Protein AF-A0A225DT98-F1 (afdb_monomer)

Nearest PDB 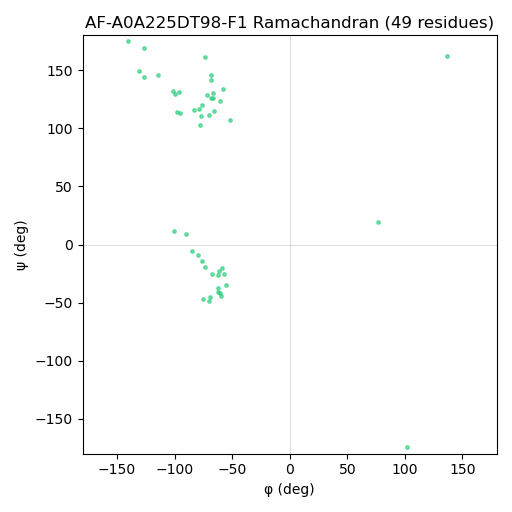structures (foldseek):
  6tut-assembly1_P  TM=3.166E-01  e=6.451E+00  Saccharomyces cerevisiae S288C

Structure (mmCIF, N/CA/C/O backbone):
data_AF-A0A225DT98-F1
#
_entry.id   AF-A0A225DT98-F1
#
loop_
_atom_site.group_PDB
_atom_site.id
_atom_site.type_symbol
_atom_site.label_atom_id
_atom_site.label_alt_id
_atom_site.label_comp_id
_atom_site.label_asym_id
_atom_site.label_entity_id
_atom_site.label_seq_id
_atom_site.pdbx_PDB_ins_code
_atom_site.Cartn_x
_atom_site.Cartn_y
_atom_site.Cartn_z
_atom_site.occupancy
_atom_site.B_iso_or_equiv
_atom_site.auth_seq_id
_atom_site.auth_comp_id
_atom_site.auth_asym_id
_atom_site.auth_atom_id
_atom_site.pdbx_PDB_model_num
ATOM 1 N N . MET A 1 1 ? 9.687 -25.430 2.631 1.00 46.09 1 MET A N 1
ATOM 2 C CA . MET A 1 1 ? 9.284 -24.026 2.859 1.00 46.09 1 MET A CA 1
ATOM 3 C C . MET A 1 1 ? 10.169 -23.171 1.966 1.00 46.09 1 MET A C 1
ATOM 5 O O . MET A 1 1 ? 11.380 -23.290 2.088 1.00 46.09 1 MET A O 1
ATOM 9 N N . VAL A 1 2 ? 9.613 -22.435 1.000 1.00 54.62 2 VAL A N 1
ATOM 10 C CA . VAL A 1 2 ? 10.409 -21.578 0.103 1.00 54.62 2 VAL A CA 1
ATOM 11 C C . VAL A 1 2 ? 10.399 -20.169 0.678 1.00 54.62 2 VAL A C 1
ATOM 13 O O . VAL A 1 2 ? 9.348 -19.537 0.735 1.00 54.62 2 VAL A O 1
ATOM 16 N N . THR A 1 3 ? 11.551 -19.681 1.123 1.00 61.34 3 THR A N 1
ATOM 17 C CA . THR A 1 3 ? 11.718 -18.275 1.498 1.00 61.34 3 THR A CA 1
ATOM 18 C C . THR A 1 3 ? 11.862 -17.478 0.205 1.00 61.34 3 THR A C 1
ATOM 20 O O . THR A 1 3 ? 12.898 -17.545 -0.450 1.00 61.34 3 THR A O 1
ATOM 23 N N . ALA A 1 4 ? 10.805 -16.785 -0.219 1.00 64.81 4 ALA A N 1
ATOM 24 C CA . ALA A 1 4 ? 10.846 -15.987 -1.440 1.00 64.81 4 ALA A CA 1
ATOM 25 C C . ALA A 1 4 ? 11.745 -14.759 -1.230 1.00 64.81 4 ALA A C 1
ATOM 27 O O . ALA A 1 4 ? 11.408 -13.850 -0.472 1.00 64.81 4 ALA A O 1
ATOM 28 N N . VAL A 1 5 ? 12.893 -14.736 -1.906 1.00 69.06 5 VAL A N 1
ATOM 29 C CA . VAL A 1 5 ? 13.797 -13.581 -1.949 1.00 69.06 5 VAL A CA 1
ATOM 30 C C . VAL A 1 5 ? 13.486 -12.786 -3.217 1.00 69.06 5 VAL A C 1
ATOM 32 O O . VAL A 1 5 ? 13.375 -13.363 -4.297 1.00 69.06 5 VAL A O 1
ATOM 35 N N . ALA A 1 6 ? 13.313 -11.468 -3.104 1.00 76.06 6 ALA A N 1
ATOM 36 C CA . ALA A 1 6 ? 13.169 -10.605 -4.275 1.00 76.06 6 ALA A CA 1
ATOM 37 C C . ALA A 1 6 ? 14.556 -10.338 -4.881 1.00 76.06 6 ALA A C 1
ATOM 39 O O . ALA A 1 6 ? 15.403 -9.743 -4.216 1.00 76.06 6 ALA A O 1
ATOM 40 N N . VAL A 1 7 ? 14.777 -10.780 -6.119 1.00 85.81 7 VAL A N 1
ATOM 41 C CA . VAL A 1 7 ? 16.032 -10.576 -6.858 1.00 85.81 7 VAL A CA 1
ATOM 42 C C . VAL A 1 7 ? 15.838 -9.435 -7.855 1.00 85.81 7 VAL A C 1
ATOM 44 O O . VAL A 1 7 ? 14.839 -9.417 -8.569 1.00 85.81 7 VAL A O 1
ATOM 47 N N . TRP A 1 8 ? 16.787 -8.501 -7.884 1.00 90.56 8 TRP A N 1
ATOM 48 C CA . TRP A 1 8 ? 16.806 -7.338 -8.773 1.00 90.56 8 TRP A CA 1
ATOM 49 C C . TRP A 1 8 ? 18.144 -7.307 -9.517 1.00 90.56 8 TRP A C 1
ATOM 51 O O . TRP A 1 8 ? 19.174 -7.665 -8.946 1.00 90.56 8 TRP A O 1
ATOM 61 N N . ASP A 1 9 ? 18.131 -6.889 -10.778 1.00 94.25 9 ASP A N 1
ATOM 62 C CA . ASP A 1 9 ? 19.325 -6.687 -11.613 1.00 94.25 9 ASP A CA 1
ATOM 63 C C . ASP A 1 9 ? 20.043 -5.354 -11.322 1.00 94.25 9 ASP A C 1
ATOM 65 O O . ASP A 1 9 ? 21.162 -5.125 -11.776 1.00 94.25 9 ASP A O 1
ATOM 69 N N . HIS A 1 10 ? 19.420 -4.493 -10.518 1.00 94.31 10 HIS A N 1
ATOM 70 C CA . HIS A 1 10 ? 19.942 -3.217 -10.047 1.00 94.31 10 HIS A CA 1
ATOM 71 C C . HIS A 1 10 ? 19.564 -2.981 -8.576 1.00 94.31 10 HIS A C 1
ATOM 73 O O . HIS A 1 10 ? 18.839 -3.764 -7.960 1.00 94.31 10 HIS A O 1
ATOM 79 N N . ARG A 1 11 ? 20.064 -1.889 -7.984 1.00 94.69 11 ARG A N 1
ATOM 80 C CA . ARG A 1 11 ? 19.625 -1.453 -6.653 1.00 94.69 11 ARG A CA 1
ATOM 81 C C . ARG A 1 11 ? 18.259 -0.772 -6.786 1.00 94.69 11 ARG A C 1
ATOM 83 O O . ARG A 1 11 ? 18.235 0.338 -7.317 1.00 94.69 11 ARG A O 1
ATOM 90 N N . PRO A 1 12 ? 17.167 -1.371 -6.283 1.00 92.31 12 PRO A N 1
ATOM 91 C CA . PRO A 1 12 ? 15.844 -0.801 -6.470 1.00 92.31 12 PRO A CA 1
ATOM 92 C C . PRO A 1 12 ? 15.695 0.505 -5.694 1.00 92.31 12 PRO A C 1
ATOM 94 O O . PRO A 1 12 ? 16.227 0.680 -4.589 1.00 92.31 12 PRO A O 1
ATOM 97 N N . THR A 1 13 ? 14.931 1.412 -6.278 1.00 91.62 13 THR A N 1
ATOM 98 C CA . THR A 1 13 ? 14.473 2.643 -5.646 1.00 91.62 13 THR A CA 1
ATOM 99 C C . THR A 1 13 ? 13.368 2.352 -4.618 1.00 91.62 13 THR A C 1
ATOM 101 O O . THR A 1 13 ? 12.728 1.296 -4.657 1.00 91.62 13 THR A O 1
ATOM 104 N N . PRO A 1 14 ? 13.098 3.276 -3.676 1.00 87.12 14 PRO A N 1
ATOM 105 C CA . PRO A 1 14 ? 11.983 3.126 -2.740 1.00 87.12 14 PRO A CA 1
ATOM 106 C C . PRO A 1 14 ? 10.621 2.917 -3.420 1.00 87.12 14 PRO A C 1
ATOM 108 O O . PRO A 1 14 ? 9.800 2.156 -2.908 1.00 87.12 14 PRO A O 1
ATOM 111 N N . ASP A 1 15 ? 10.402 3.553 -4.572 1.00 85.31 15 ASP A N 1
ATOM 112 C CA . ASP A 1 15 ? 9.161 3.435 -5.338 1.00 85.31 15 ASP A CA 1
ATOM 113 C C . ASP A 1 15 ? 9.004 2.045 -5.960 1.00 85.31 15 ASP A C 1
ATOM 115 O O . ASP A 1 15 ? 7.961 1.418 -5.798 1.00 85.31 15 ASP A O 1
ATOM 119 N N . GLU A 1 16 ? 10.057 1.504 -6.575 1.00 88.62 16 GLU A N 1
ATOM 120 C CA . GLU A 1 16 ? 10.040 0.150 -7.147 1.00 88.62 16 GLU A CA 1
ATOM 121 C C . GLU A 1 16 ? 9.808 -0.923 -6.077 1.00 88.62 16 GLU A C 1
ATOM 123 O O . GLU A 1 16 ? 9.086 -1.898 -6.298 1.00 88.62 16 GLU A O 1
ATOM 128 N N . LEU A 1 17 ? 10.375 -0.731 -4.882 1.00 87.12 17 LEU A N 1
ATOM 129 C CA . LEU A 1 17 ? 10.115 -1.610 -3.743 1.00 87.12 17 LEU A CA 1
ATOM 130 C C . LEU A 1 17 ? 8.642 -1.585 -3.322 1.00 87.12 17 LEU A C 1
ATOM 132 O O . LEU A 1 17 ? 8.091 -2.633 -2.972 1.00 87.12 17 LEU A O 1
ATOM 136 N N . LEU A 1 18 ? 8.011 -0.409 -3.325 1.00 83.50 18 LEU A N 1
ATOM 137 C CA . LEU A 1 18 ? 6.601 -0.257 -2.984 1.00 83.50 18 LEU A CA 1
ATOM 138 C C . LEU A 1 18 ? 5.704 -0.855 -4.072 1.00 83.50 18 LEU A C 1
ATOM 140 O O . LEU A 1 18 ? 4.842 -1.673 -3.755 1.00 83.50 18 LEU A O 1
ATOM 144 N N . ASP A 1 19 ? 5.950 -0.533 -5.338 1.00 84.88 19 ASP A N 1
ATOM 145 C CA . ASP A 1 19 ? 5.169 -1.037 -6.470 1.00 84.88 19 ASP A CA 1
ATOM 146 C C . ASP A 1 19 ? 5.239 -2.571 -6.544 1.00 84.88 19 ASP A C 1
ATOM 148 O O . ASP A 1 19 ? 4.216 -3.245 -6.682 1.00 84.88 19 ASP A O 1
ATOM 152 N N . ALA A 1 20 ? 6.419 -3.159 -6.321 1.00 86.94 20 ALA A N 1
ATOM 153 C CA . ALA A 1 20 ? 6.577 -4.610 -6.276 1.00 86.94 20 ALA A CA 1
ATOM 154 C C . ALA A 1 20 ? 5.889 -5.270 -5.066 1.00 86.94 20 ALA A C 1
ATOM 156 O O . ALA A 1 20 ? 5.582 -6.463 -5.120 1.00 86.94 20 ALA A O 1
ATOM 157 N N . ARG A 1 21 ? 5.679 -4.552 -3.953 1.00 84.12 21 ARG A N 1
ATOM 158 C CA . ARG A 1 21 ? 4.877 -5.039 -2.814 1.00 84.12 21 ARG A CA 1
ATOM 159 C C . ARG A 1 21 ? 3.390 -4.983 -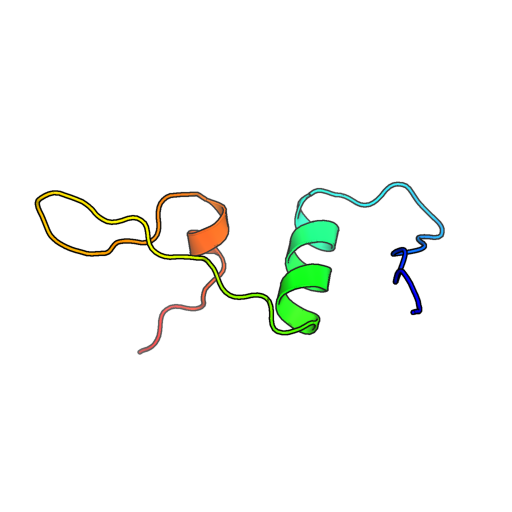3.140 1.00 84.12 21 ARG A C 1
ATOM 161 O O . ARG A 1 21 ? 2.701 -5.981 -2.946 1.00 84.12 21 ARG A O 1
ATOM 168 N N . LEU A 1 22 ? 2.924 -3.862 -3.686 1.00 83.81 22 LEU A N 1
ATOM 169 C CA . LEU A 1 22 ? 1.532 -3.671 -4.097 1.00 83.81 22 LEU A CA 1
ATOM 170 C C . LEU A 1 22 ? 1.113 -4.701 -5.157 1.00 83.81 22 LEU A C 1
ATOM 172 O O . LEU A 1 22 ? 0.080 -5.345 -5.008 1.00 83.81 22 LEU A O 1
ATOM 176 N N . ALA A 1 23 ? 1.954 -4.957 -6.165 1.00 83.81 23 ALA A N 1
ATOM 177 C CA . ALA A 1 23 ? 1.711 -5.986 -7.183 1.00 83.81 23 ALA A CA 1
ATOM 178 C C . ALA A 1 23 ? 1.611 -7.413 -6.606 1.00 83.81 23 ALA A C 1
ATOM 180 O O . ALA A 1 23 ? 1.000 -8.290 -7.211 1.00 83.81 23 ALA A O 1
ATOM 181 N N . ARG A 1 24 ? 2.194 -7.652 -5.424 1.00 83.88 24 ARG A N 1
ATOM 182 C CA . ARG A 1 24 ? 2.098 -8.919 -4.683 1.00 83.88 24 ARG A CA 1
ATOM 183 C C . ARG A 1 24 ? 0.908 -8.968 -3.718 1.00 83.88 24 ARG A C 1
ATOM 185 O O . ARG A 1 24 ? 0.818 -9.902 -2.927 1.00 83.88 24 ARG A O 1
ATOM 192 N N . GLY A 1 25 ? 0.009 -7.987 -3.782 1.00 83.25 25 GLY A N 1
ATOM 193 C CA . GLY A 1 25 ? -1.181 -7.911 -2.938 1.00 83.25 25 GLY A CA 1
ATOM 194 C C . GLY A 1 25 ? -0.895 -7.443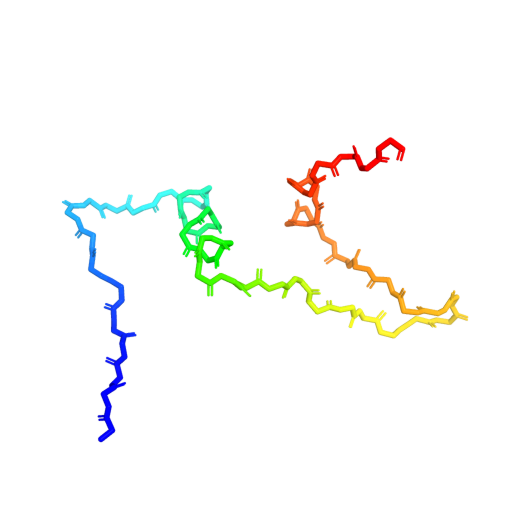 -1.514 1.00 83.25 25 GLY A C 1
ATOM 195 O O . GLY A 1 25 ? -1.690 -7.705 -0.619 1.00 83.25 25 GLY A O 1
ATOM 196 N N . TRP A 1 26 ? 0.244 -6.786 -1.273 1.00 83.31 26 TRP A N 1
ATOM 197 C CA . TRP A 1 26 ? 0.473 -6.147 0.019 1.00 83.31 26 TRP A CA 1
ATOM 198 C C . TRP A 1 26 ? -0.498 -4.978 0.205 1.00 83.31 26 TRP A C 1
ATOM 200 O O . TRP A 1 26 ? -0.591 -4.103 -0.656 1.00 83.31 26 TRP A O 1
ATOM 210 N N . GLU A 1 27 ? -1.163 -4.938 1.357 1.00 78.12 27 GLU A N 1
ATOM 211 C CA . GLU A 1 27 ? -2.030 -3.841 1.774 1.00 78.12 27 GLU A CA 1
ATOM 212 C C . GLU A 1 27 ? -1.445 -3.146 3.004 1.00 78.12 27 GLU A C 1
ATOM 214 O O . GLU A 1 27 ? -0.819 -3.774 3.865 1.00 78.12 27 GLU A O 1
ATOM 219 N N . ALA A 1 28 ? -1.646 -1.832 3.093 1.00 76.31 28 ALA A N 1
ATOM 220 C CA . ALA A 1 28 ? -1.203 -1.076 4.249 1.00 76.31 28 ALA A CA 1
ATOM 221 C C . ALA A 1 28 ? -2.026 -1.472 5.483 1.00 76.31 28 ALA A C 1
ATOM 223 O O . ALA A 1 28 ? -3.253 -1.400 5.476 1.00 76.31 28 ALA A O 1
ATOM 224 N N . THR A 1 29 ? -1.346 -1.861 6.559 1.00 75.69 29 THR A N 1
ATOM 225 C CA . THR A 1 29 ? -1.997 -2.158 7.836 1.00 75.69 29 THR A CA 1
ATOM 226 C C . THR A 1 29 ? -2.482 -0.866 8.485 1.00 75.69 29 THR A C 1
ATOM 228 O O . THR A 1 29 ? -1.715 0.089 8.643 1.00 75.69 29 THR A O 1
ATOM 231 N N . THR A 1 30 ? -3.752 -0.831 8.877 1.00 77.25 30 THR A N 1
ATOM 232 C CA . THR A 1 30 ? -4.290 0.271 9.671 1.00 77.25 30 THR A CA 1
ATOM 233 C C . THR A 1 30 ? -3.679 0.265 11.068 1.00 77.25 30 THR A C 1
ATOM 235 O O . THR A 1 30 ? -3.427 -0.776 11.669 1.00 77.25 30 THR A O 1
ATOM 238 N N . THR A 1 31 ? -3.410 1.456 11.590 1.00 79.12 31 THR A N 1
ATOM 239 C CA . THR A 1 31 ? -2.993 1.652 12.977 1.00 79.12 31 THR A CA 1
ATOM 240 C C . THR A 1 31 ? -4.202 2.084 13.788 1.00 79.12 31 THR A C 1
ATOM 242 O O . THR A 1 31 ? -4.885 3.036 13.407 1.00 79.12 31 THR A O 1
ATOM 245 N N . ALA A 1 32 ? -4.446 1.419 14.914 1.00 80.69 32 ALA A N 1
ATOM 246 C CA . ALA A 1 32 ? -5.489 1.831 15.842 1.00 80.69 32 ALA A CA 1
ATOM 247 C C . ALA A 1 32 ? -5.132 3.178 16.481 1.00 80.69 32 ALA A C 1
ATOM 249 O O . ALA A 1 32 ? -4.053 3.344 17.057 1.00 80.69 32 ALA A O 1
ATOM 250 N N . THR A 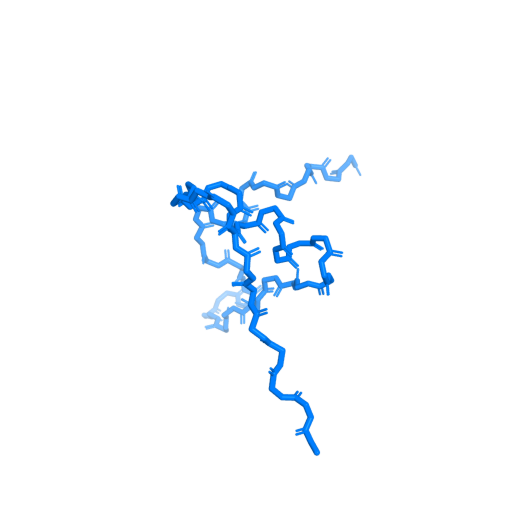1 33 ? -6.042 4.145 16.390 1.00 82.06 33 THR A N 1
ATOM 251 C CA . THR A 1 33 ? -5.914 5.455 17.039 1.00 82.06 33 THR A CA 1
ATOM 252 C C . THR A 1 33 ? -7.143 5.770 17.882 1.00 82.06 33 THR A C 1
ATOM 254 O O . THR A 1 33 ? -8.172 5.107 17.779 1.00 82.06 33 THR A O 1
ATOM 257 N N . VAL A 1 34 ? -7.064 6.824 18.701 1.00 79.06 34 VAL A N 1
ATOM 258 C CA . VAL A 1 34 ? -8.204 7.313 19.503 1.00 79.06 34 VAL A CA 1
ATOM 259 C C . VAL A 1 34 ? -9.418 7.713 18.655 1.00 79.06 34 VAL A C 1
ATOM 261 O O . VAL A 1 3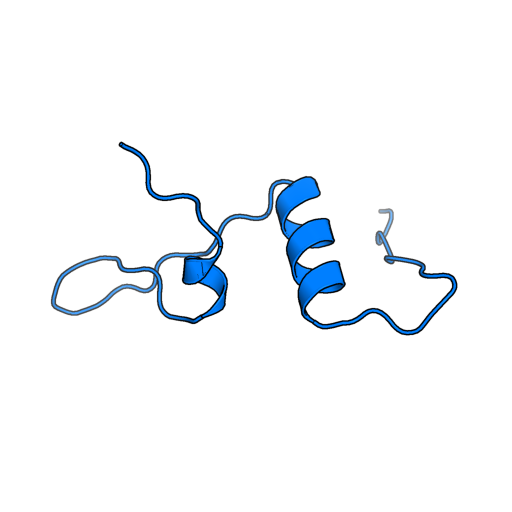4 ? -10.532 7.735 19.165 1.00 79.06 34 VAL A O 1
ATOM 264 N N . ASN A 1 35 ? -9.213 7.989 17.363 1.00 82.06 35 ASN A N 1
ATOM 265 C CA 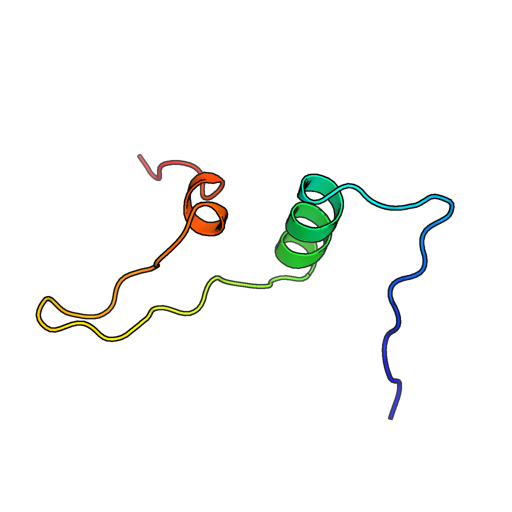. ASN A 1 35 ? -10.261 8.334 16.400 1.00 82.06 35 ASN A CA 1
ATOM 266 C C . ASN A 1 35 ? -10.665 7.141 15.510 1.00 82.06 35 ASN A C 1
ATOM 268 O O . ASN A 1 35 ? -11.349 7.334 14.507 1.00 82.06 35 ASN A O 1
ATOM 272 N N . GLY A 1 36 ? -10.226 5.926 15.850 1.00 81.50 36 GLY A N 1
ATOM 273 C CA . GLY A 1 36 ? -10.417 4.714 15.054 1.00 81.50 36 GLY A CA 1
ATOM 274 C C . GLY A 1 36 ? -9.178 4.302 14.256 1.00 81.50 36 GLY A C 1
ATOM 275 O O . GLY A 1 36 ? -8.091 4.867 14.402 1.00 81.50 36 GLY A O 1
ATOM 276 N N . ASP A 1 37 ? -9.339 3.280 13.425 1.00 78.44 37 ASP A N 1
ATOM 277 C CA . ASP A 1 37 ? -8.263 2.704 12.621 1.00 78.44 37 ASP A CA 1
ATOM 278 C C . ASP A 1 37 ? -7.935 3.596 11.417 1.00 78.44 37 ASP A C 1
ATOM 280 O O . ASP A 1 37 ? -8.788 3.833 10.560 1.00 78.44 37 ASP A O 1
ATOM 284 N N . ILE A 1 38 ? -6.690 4.076 11.323 1.00 76.00 38 ILE A N 1
ATOM 285 C CA . ILE A 1 38 ? -6.233 4.908 10.199 1.00 76.00 38 ILE A CA 1
ATOM 286 C C . ILE A 1 38 ? -4.910 4.413 9.620 1.00 76.00 38 ILE A C 1
ATOM 288 O O . ILE A 1 38 ? -4.059 3.870 10.323 1.00 76.00 38 ILE A O 1
ATOM 292 N N . ILE A 1 39 ? -4.709 4.617 8.319 1.00 72.44 39 ILE A N 1
ATOM 293 C CA . ILE A 1 39 ? -3.435 4.314 7.661 1.00 72.44 39 ILE A CA 1
ATOM 294 C C . ILE A 1 39 ? -2.484 5.498 7.879 1.00 72.44 39 ILE 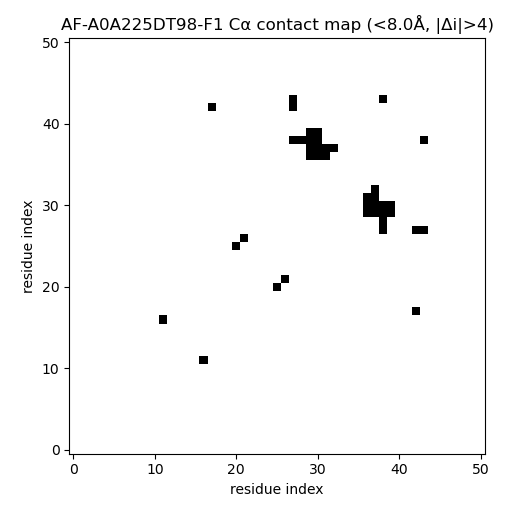A C 1
ATOM 296 O O . ILE A 1 39 ? -2.737 6.604 7.403 1.00 72.44 39 ILE A O 1
ATOM 300 N N . LEU A 1 40 ? -1.380 5.266 8.590 1.00 66.19 40 LEU A N 1
ATOM 301 C CA . LEU A 1 40 ? -0.362 6.278 8.870 1.00 66.19 40 LEU A CA 1
ATOM 302 C C . LEU A 1 40 ? 0.809 6.144 7.882 1.00 66.19 40 LEU A C 1
ATOM 304 O O . LEU A 1 40 ? 1.546 5.162 7.925 1.00 66.19 40 LEU A O 1
ATOM 308 N N . GLY A 1 41 ? 1.019 7.140 7.013 1.00 59.66 41 GLY A N 1
ATOM 309 C CA . GLY A 1 41 ? 2.287 7.312 6.287 1.00 59.66 41 GLY A CA 1
ATOM 310 C C . GLY A 1 41 ? 2.181 7.655 4.798 1.00 59.66 41 GLY A C 1
ATOM 311 O O . GLY A 1 41 ? 1.166 7.427 4.150 1.00 59.66 41 GLY A O 1
ATOM 312 N N . HIS A 1 42 ? 3.290 8.160 4.242 1.00 54.72 42 HIS A N 1
ATOM 313 C CA . HIS A 1 42 ? 3.455 8.495 2.818 1.00 54.72 42 HIS A CA 1
ATOM 314 C C . HIS A 1 42 ? 3.201 7.296 1.880 1.00 54.72 42 HIS A C 1
ATOM 316 O O . HIS A 1 42 ? 2.753 7.478 0.752 1.00 54.72 42 HIS A O 1
ATOM 322 N N . ALA A 1 43 ? 3.387 6.061 2.369 1.00 51.34 43 ALA A N 1
ATOM 323 C CA . ALA A 1 43 ? 3.038 4.834 1.646 1.00 51.34 43 ALA A CA 1
ATOM 324 C C . ALA A 1 43 ? 1.529 4.718 1.337 1.00 51.34 43 ALA A C 1
ATOM 326 O O . ALA A 1 43 ? 1.156 4.110 0.338 1.00 51.34 43 ALA A O 1
ATOM 327 N N . ALA A 1 44 ? 0.663 5.347 2.143 1.00 54.47 44 ALA A N 1
ATOM 328 C CA . ALA A 1 44 ? -0.777 5.418 1.894 1.00 54.47 44 ALA A CA 1
ATOM 329 C C . ALA A 1 44 ? -1.139 6.377 0.745 1.00 54.47 44 ALA A C 1
ATOM 331 O O . ALA A 1 44 ? -2.227 6.287 0.184 1.00 54.47 44 ALA A O 1
ATOM 332 N N . CYS A 1 45 ? -0.244 7.300 0.371 1.00 56.50 45 CYS A N 1
ATOM 333 C CA . CYS A 1 45 ? -0.539 8.342 -0.613 1.00 56.50 45 CYS A CA 1
ATOM 334 C C . CYS A 1 45 ? -0.547 7.841 -2.068 1.00 56.50 45 CYS A C 1
ATOM 336 O O . CYS A 1 45 ? -1.050 8.556 -2.931 1.00 56.50 45 CYS A O 1
ATOM 338 N N . ARG A 1 46 ? -0.026 6.636 -2.358 1.00 59.44 46 ARG A N 1
ATOM 339 C CA . ARG A 1 46 ? -0.147 6.003 -3.688 1.00 59.44 46 ARG A CA 1
ATOM 340 C C . ARG A 1 46 ? -1.451 5.224 -3.886 1.00 59.44 46 ARG A C 1
ATOM 342 O O . ARG A 1 46 ? -1.704 4.768 -4.997 1.00 59.44 46 ARG A O 1
ATOM 349 N N . VAL A 1 47 ? -2.295 5.085 -2.858 1.00 55.03 47 VAL A N 1
ATOM 350 C CA . VAL A 1 47 ? -3.642 4.530 -3.039 1.00 55.03 47 VAL A CA 1
ATOM 351 C C . VAL A 1 47 ? -4.426 5.528 -3.903 1.00 55.03 47 VAL A C 1
ATOM 353 O O . VAL A 1 47 ? -4.617 6.668 -3.469 1.00 55.03 47 VAL A O 1
ATOM 356 N N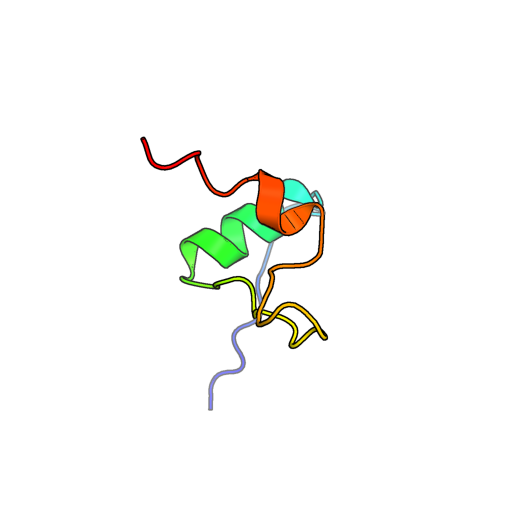 . PRO A 1 48 ? -4.847 5.176 -5.134 1.00 48.41 48 PRO A N 1
ATOM 357 C CA . PRO A 1 48 ? -5.603 6.098 -5.966 1.00 48.41 48 PRO A CA 1
ATOM 358 C C . PRO A 1 48 ? -6.870 6.506 -5.217 1.00 48.41 48 PRO A C 1
ATOM 360 O O . PRO A 1 48 ? -7.554 5.664 -4.629 1.00 48.41 48 PRO A O 1
ATOM 363 N N . ARG A 1 49 ? -7.160 7.813 -5.223 1.00 47.09 49 ARG A N 1
ATOM 364 C CA . ARG A 1 49 ? -8.396 8.385 -4.680 1.00 47.09 49 ARG A CA 1
ATOM 365 C C . ARG A 1 49 ? -9.559 7.612 -5.302 1.00 47.09 49 ARG A C 1
ATOM 367 O O . ARG A 1 49 ? -9.813 7.762 -6.494 1.00 47.09 49 ARG A O 1
ATOM 374 N N . ARG A 1 50 ? -10.227 6.753 -4.528 1.00 44.00 50 ARG A N 1
ATOM 375 C CA . ARG A 1 50 ? -11.525 6.214 -4.942 1.00 44.00 50 ARG A CA 1
ATOM 376 C C . ARG A 1 50 ? -12.462 7.420 -5.089 1.00 44.00 50 ARG A C 1
ATOM 378 O O . ARG A 1 50 ? -12.536 8.230 -4.163 1.00 44.00 50 ARG A O 1
ATOM 385 N N . CYS A 1 51 ? -13.042 7.576 -6.281 1.00 37.38 51 CYS A N 1
ATOM 386 C CA . CYS A 1 51 ? -14.162 8.481 -6.541 1.00 37.38 51 CYS A CA 1
ATOM 387 C C . CYS A 1 51 ? -15.356 8.128 -5.653 1.00 37.38 51 CYS A C 1
ATOM 389 O O . CYS A 1 51 ? -15.518 6.920 -5.357 1.00 37.38 51 CYS A O 1
#

Organism: NCBI:txid1908690

Mean predicted aligned error: 9.62 Å

Sequence (51 aa):
MVTAVAVWDHRPTPDELLDARLARGWEATTTATVNGDIILGHAACRVPRRC

Foldseek 3Di:
DDDDDDDDPDDDDPVRVLVVCVVVVDDQFFDQDPVGTHRDDPSCVPPPPDD

pLDDT: mean 74.0, std 15.17, range [37.38, 94.69]

Radius of gyration: 14.31 Å; Cα contacts (8 Å, |Δi|>4): 20; chains: 1; bounding box: 34×32×31 Å

Secondary structure (DSSP, 8-state):
----PPP-SS---HHHHHHHHHTTT--PPPEEETTEEE--SGGGGGS----

Solvent-accessible surface area (backbone atoms only — not comparable to full-atom values): 3662 Å² total; per-residue (Å²): 137,85,84,87,75,92,84,69,100,62,87,76,51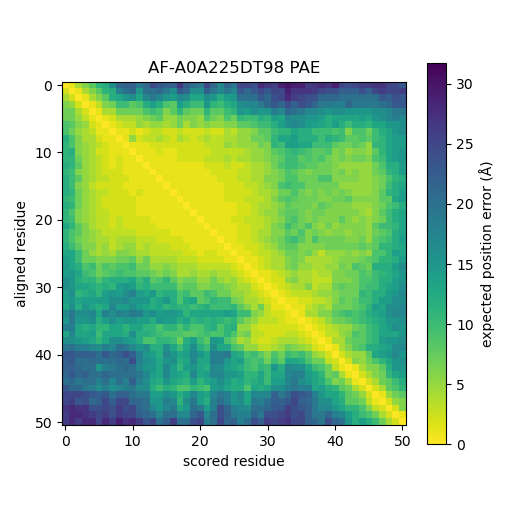,76,64,57,55,48,52,59,37,45,76,70,69,58,71,87,71,63,42,82,47,101,90,46,74,41,72,83,56,77,81,58,69,73,58,74,83,80,128